Protein AF-A0A497B053-F1 (afdb_monomer_lite)

Radius of gyration: 14.69 Å; chains: 1; bounding box: 34×23×44 Å

Sequence (97 aa):
MLASIIMHFRPLEKARLGKTPERSLHALFLELVREADEEIAARLHKAASLKPFTVSPLRGKLTWQDERPLVSPEETYKVRFTTLSEEALAPFKYSLT

pLDDT: mean 89.59, std 9.04, range [52.56, 97.62]

Structure (mmCIF, N/CA/C/O backbone):
data_AF-A0A497B053-F1
#
_entry.id   AF-A0A497B053-F1
#
loop_
_atom_site.group_PDB
_atom_site.id
_atom_site.type_symbol
_atom_site.label_atom_id
_atom_site.label_alt_id
_atom_site.label_comp_id
_atom_site.label_asym_id
_atom_site.label_entity_id
_atom_site.label_seq_id
_atom_site.pdbx_PDB_ins_code
_atom_site.Cartn_x
_atom_site.Cartn_y
_atom_site.Cartn_z
_atom_site.occupancy
_atom_site.B_iso_or_equiv
_atom_site.auth_seq_id
_atom_site.auth_comp_id
_atom_site.auth_asym_id
_atom_site.auth_atom_id
_atom_site.pdbx_PDB_model_num
ATOM 1 N N . MET A 1 1 ? -5.279 4.099 18.858 1.00 80.94 1 MET A N 1
ATOM 2 C CA . MET A 1 1 ? -3.797 4.049 18.875 1.00 80.94 1 MET A CA 1
ATOM 3 C C . MET A 1 1 ? -3.278 4.597 17.552 1.00 80.94 1 MET A C 1
ATOM 5 O O . MET A 1 1 ? -3.875 4.267 16.539 1.00 80.94 1 MET A O 1
ATOM 9 N N . LEU A 1 2 ? -2.217 5.416 17.526 1.00 89.62 2 LEU A N 1
ATOM 10 C CA . LEU A 1 2 ? -1.552 5.770 16.262 1.00 89.62 2 LEU A CA 1
ATOM 11 C C . LEU A 1 2 ? -0.516 4.695 15.930 1.00 89.62 2 LEU A C 1
ATOM 13 O O . LEU A 1 2 ? 0.418 4.492 16.699 1.00 89.62 2 LEU A O 1
ATOM 17 N N . ALA A 1 3 ? -0.665 4.047 14.780 1.00 91.38 3 ALA A N 1
ATOM 18 C CA . ALA A 1 3 ? 0.280 3.052 14.290 1.00 91.38 3 ALA A CA 1
ATOM 19 C C . ALA A 1 3 ? 0.740 3.373 12.865 1.00 91.38 3 ALA A C 1
ATOM 21 O O . ALA A 1 3 ? -0.014 3.928 12.061 1.00 91.38 3 ALA A O 1
ATOM 22 N N . SER A 1 4 ? 1.985 3.004 12.550 1.00 93.44 4 SER A N 1
ATOM 23 C CA . SER A 1 4 ? 2.562 3.127 11.211 1.00 93.44 4 SER A CA 1
ATOM 24 C C . SER A 1 4 ? 3.233 1.824 10.801 1.00 93.44 4 SER A C 1
ATOM 26 O O . SER A 1 4 ? 4.191 1.386 11.432 1.00 93.44 4 SER A O 1
ATOM 28 N N . ILE A 1 5 ? 2.738 1.227 9.723 1.00 92.94 5 ILE A N 1
ATOM 29 C CA . ILE A 1 5 ? 3.218 -0.032 9.160 1.00 92.94 5 ILE A CA 1
ATOM 30 C C . ILE A 1 5 ? 3.924 0.279 7.848 1.00 92.94 5 ILE A C 1
ATOM 32 O O . ILE A 1 5 ? 3.352 0.935 6.977 1.00 92.94 5 ILE A O 1
ATOM 36 N N . ILE A 1 6 ? 5.158 -0.194 7.690 1.00 95.00 6 ILE A N 1
ATOM 37 C CA . ILE A 1 6 ? 5.894 -0.094 6.428 1.00 95.00 6 ILE A CA 1
ATOM 38 C C . ILE A 1 6 ? 5.954 -1.485 5.806 1.00 95.00 6 ILE A C 1
ATOM 40 O O . ILE A 1 6 ? 6.590 -2.381 6.352 1.00 95.00 6 ILE A O 1
ATOM 44 N N . MET A 1 7 ? 5.320 -1.648 4.649 1.00 93.50 7 MET A N 1
ATOM 45 C CA . MET A 1 7 ? 5.440 -2.859 3.842 1.00 93.50 7 MET A CA 1
ATOM 46 C C . MET A 1 7 ? 6.521 -2.680 2.786 1.00 93.50 7 MET A C 1
ATOM 48 O O . MET A 1 7 ? 6.607 -1.628 2.143 1.00 93.50 7 MET A O 1
ATOM 52 N N .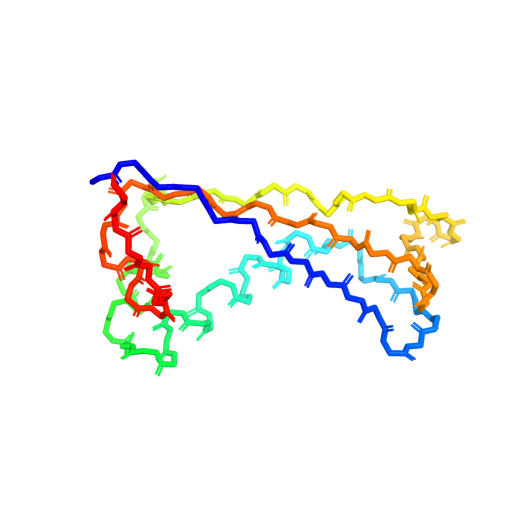 HIS A 1 8 ? 7.334 -3.716 2.605 1.00 95.69 8 HIS A N 1
ATOM 53 C CA . HIS A 1 8 ? 8.338 -3.793 1.553 1.00 95.69 8 HIS A CA 1
ATOM 54 C C . HIS A 1 8 ? 7.852 -4.743 0.460 1.00 95.69 8 HIS A C 1
ATOM 56 O O . HIS A 1 8 ? 7.477 -5.877 0.743 1.00 95.69 8 HIS A O 1
ATOM 62 N N . PHE A 1 9 ? 7.890 -4.283 -0.785 1.00 95.12 9 PHE A N 1
ATOM 63 C CA . PHE A 1 9 ? 7.495 -5.048 -1.959 1.00 95.12 9 PHE A CA 1
ATOM 64 C C . PHE A 1 9 ? 8.695 -5.224 -2.875 1.00 95.12 9 PHE A C 1
ATOM 66 O O . PHE A 1 9 ? 9.342 -4.245 -3.250 1.00 95.12 9 PHE A O 1
ATOM 73 N N . ARG A 1 10 ? 8.953 -6.465 -3.279 1.00 97.12 10 ARG A N 1
ATOM 74 C CA . ARG A 1 10 ? 9.852 -6.781 -4.385 1.00 97.12 10 ARG A CA 1
ATOM 75 C C . ARG A 1 10 ? 9.000 -7.354 -5.520 1.00 97.12 10 ARG A C 1
ATOM 77 O O . ARG A 1 10 ? 8.350 -8.376 -5.298 1.00 97.12 10 ARG A O 1
ATOM 84 N N . PRO A 1 11 ? 8.936 -6.704 -6.693 1.00 96.19 11 PRO A N 1
ATOM 85 C CA . PRO A 1 11 ? 8.232 -7.257 -7.841 1.00 96.19 11 PRO A CA 1
ATOM 86 C C . PRO A 1 11 ? 8.843 -8.601 -8.232 1.00 96.19 11 PRO A C 1
ATOM 88 O O . PRO A 1 11 ? 10.058 -8.771 -8.156 1.00 96.19 11 PRO A O 1
ATOM 91 N N . LEU A 1 12 ? 8.010 -9.541 -8.671 1.00 97.12 12 LEU A N 1
ATOM 92 C CA . LEU A 1 12 ? 8.495 -10.821 -9.198 1.00 97.12 12 LEU A CA 1
ATOM 93 C C . LEU A 1 12 ? 9.098 -10.661 -10.598 1.00 97.12 12 LEU A C 1
ATOM 95 O O . LEU A 1 12 ? 9.998 -11.399 -10.982 1.00 97.12 12 LEU A O 1
ATOM 99 N N . GLU A 1 13 ? 8.622 -9.666 -11.341 1.00 97.25 13 GLU A N 1
ATOM 100 C CA . GLU A 1 13 ? 9.069 -9.352 -12.688 1.00 97.25 13 GLU A CA 1
ATOM 101 C C . GLU A 1 13 ? 8.993 -7.847 -12.953 1.00 97.25 13 GLU A C 1
ATOM 103 O O . GLU A 1 13 ? 8.430 -7.067 -12.175 1.00 97.25 13 GLU A O 1
ATOM 108 N N . LYS A 1 14 ? 9.574 -7.426 -14.077 1.00 96.88 14 LYS A N 1
ATOM 109 C CA . LYS A 1 14 ? 9.490 -6.042 -14.531 1.00 96.88 14 LYS A CA 1
ATOM 110 C C . LYS A 1 14 ? 8.077 -5.772 -15.038 1.00 96.88 14 LYS A C 1
ATOM 112 O O . LYS A 1 14 ? 7.657 -6.367 -16.024 1.00 96.88 14 LYS A O 1
ATOM 117 N N . ALA A 1 15 ? 7.372 -4.838 -14.409 1.00 95.44 15 ALA A N 1
ATOM 118 C CA . ALA A 1 15 ? 5.961 -4.601 -14.697 1.00 95.44 15 ALA A CA 1
ATOM 119 C C . ALA A 1 15 ? 5.618 -3.111 -14.736 1.00 95.44 15 ALA A C 1
ATOM 121 O O . ALA A 1 15 ? 6.154 -2.301 -13.976 1.00 95.44 15 ALA A O 1
ATOM 122 N N . ARG A 1 16 ? 4.686 -2.748 -15.623 1.00 95.75 16 ARG A N 1
ATOM 123 C CA . ARG A 1 16 ? 4.045 -1.428 -15.614 1.00 95.75 16 ARG A CA 1
ATOM 124 C C . ARG A 1 16 ? 2.897 -1.455 -14.613 1.00 95.75 16 ARG A C 1
ATOM 126 O O . ARG A 1 16 ? 2.036 -2.329 -14.687 1.00 95.75 16 ARG A O 1
ATOM 133 N N . LEU A 1 17 ? 2.856 -0.485 -13.711 1.00 94.44 17 LEU A N 1
ATOM 134 C CA . LEU A 1 17 ? 1.741 -0.329 -12.786 1.00 94.44 17 LEU A CA 1
ATOM 135 C C . LEU A 1 17 ? 0.538 0.325 -13.480 1.00 94.44 17 LEU A C 1
ATOM 137 O O . LEU A 1 17 ? 0.646 0.950 -14.541 1.00 94.44 17 LEU A O 1
ATOM 141 N N . GLY A 1 18 ? -0.635 0.182 -12.860 1.00 91.56 18 GLY A N 1
ATOM 142 C CA . GLY A 1 18 ? -1.824 0.934 -13.252 1.00 91.56 18 GLY A CA 1
ATOM 143 C C . GLY A 1 18 ? -1.634 2.445 -13.075 1.00 91.56 18 GLY A C 1
ATOM 144 O O . GLY A 1 18 ? -0.695 2.897 -12.426 1.00 91.56 18 GLY A O 1
ATOM 145 N N . LYS A 1 19 ? -2.563 3.238 -13.625 1.00 87.69 19 LYS A N 1
ATOM 146 C CA . LYS A 1 19 ? -2.524 4.713 -13.543 1.00 87.69 19 LYS A CA 1
ATOM 147 C C . LYS A 1 19 ? -2.592 5.252 -12.109 1.00 87.69 19 LYS A C 1
ATOM 149 O O . LYS A 1 19 ? -2.117 6.347 -11.850 1.00 87.69 19 LYS A O 1
ATOM 154 N N . THR A 1 20 ? -3.202 4.493 -11.199 1.00 88.12 20 THR A N 1
ATOM 155 C CA . THR A 1 20 ? -3.393 4.873 -9.792 1.00 88.12 20 THR A CA 1
ATOM 156 C C . THR A 1 20 ? -2.953 3.729 -8.871 1.00 88.12 20 THR A C 1
ATOM 158 O O . THR A 1 20 ? -3.813 3.028 -8.323 1.00 88.12 20 THR A O 1
ATOM 161 N N . PRO A 1 21 ? -1.639 3.477 -8.726 1.00 90.56 21 PRO A N 1
ATOM 162 C CA . PRO A 1 21 ? -1.119 2.415 -7.861 1.00 90.56 21 PRO A CA 1
ATOM 163 C C . PRO A 1 21 ? -1.626 2.528 -6.420 1.00 90.56 21 PRO A C 1
ATOM 165 O O . PRO A 1 21 ? -1.892 1.525 -5.765 1.00 90.56 21 PRO A O 1
ATOM 168 N N . GLU A 1 22 ? -1.828 3.753 -5.941 1.00 89.75 22 GLU A N 1
ATOM 169 C CA . GLU A 1 22 ? -2.292 4.064 -4.591 1.00 89.75 22 GLU A CA 1
ATOM 170 C C . GLU A 1 22 ? -3.698 3.523 -4.337 1.00 89.75 22 GLU A C 1
ATOM 172 O O . GLU A 1 22 ? -3.989 3.069 -3.233 1.00 89.75 22 GLU A O 1
ATOM 177 N N . ARG A 1 23 ? -4.563 3.499 -5.360 1.00 91.62 23 ARG A N 1
ATOM 178 C CA . ARG A 1 23 ? -5.899 2.899 -5.249 1.00 91.62 23 ARG A CA 1
ATOM 179 C C . ARG A 1 23 ? -5.802 1.390 -5.031 1.00 91.62 23 ARG A C 1
ATOM 181 O O . ARG A 1 23 ? -6.538 0.853 -4.208 1.00 91.62 23 ARG A O 1
ATOM 188 N N . SER A 1 24 ? -4.886 0.721 -5.731 1.00 93.50 24 SER A N 1
ATOM 189 C CA . SER A 1 24 ? -4.627 -0.708 -5.532 1.00 93.50 24 SER A CA 1
ATOM 190 C C . SER A 1 24 ? -4.019 -0.980 -4.157 1.00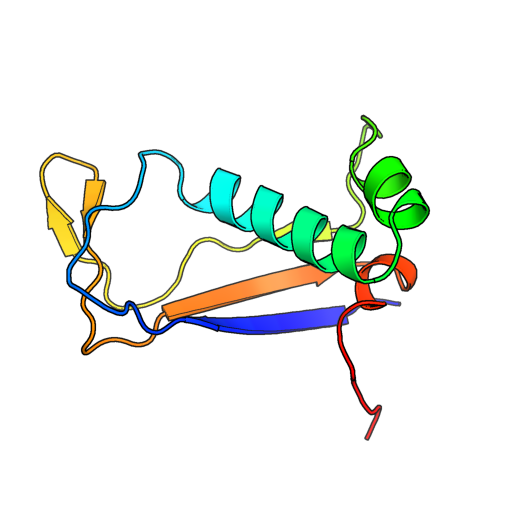 93.50 24 SER A C 1
ATOM 192 O O . SER A 1 24 ? -4.423 -1.929 -3.499 1.00 93.50 24 SER A O 1
ATOM 194 N N . LEU A 1 25 ? -3.112 -0.124 -3.681 1.00 95.12 25 LEU A N 1
ATOM 195 C CA . LEU A 1 25 ? -2.530 -0.234 -2.338 1.00 95.12 25 LEU A CA 1
ATOM 196 C C . LEU A 1 25 ? -3.563 0.008 -1.230 1.00 95.12 25 LEU A C 1
ATOM 198 O O . LEU A 1 25 ? -3.548 -0.671 -0.208 1.00 95.12 25 LEU A O 1
ATOM 202 N N . HIS A 1 26 ? -4.492 0.940 -1.437 1.00 93.69 26 HIS A N 1
ATOM 203 C CA . HIS A 1 26 ? -5.619 1.149 -0.534 1.00 93.69 26 HIS A CA 1
ATOM 204 C C . HIS A 1 26 ? -6.551 -0.068 -0.500 1.00 93.69 26 HIS A C 1
ATOM 206 O O . HIS A 1 26 ? -7.002 -0.461 0.573 1.00 93.69 26 HIS A O 1
ATOM 212 N N . ALA A 1 27 ? -6.844 -0.672 -1.655 1.00 92.69 27 ALA A N 1
ATOM 213 C CA . ALA A 1 27 ? -7.620 -1.908 -1.713 1.00 92.69 27 ALA A CA 1
ATOM 214 C C . ALA A 1 27 ? -6.888 -3.068 -1.021 1.00 92.69 27 ALA A C 1
ATOM 216 O O . ALA A 1 27 ? -7.501 -3.766 -0.224 1.00 92.69 27 ALA A O 1
ATOM 217 N N . LEU A 1 28 ? -5.576 -3.206 -1.243 1.00 93.31 28 LEU A N 1
ATOM 218 C CA . LEU A 1 28 ? -4.731 -4.199 -0.578 1.00 93.31 28 LEU A CA 1
ATOM 219 C C . LEU A 1 28 ? -4.802 -4.081 0.948 1.00 93.31 28 LEU A C 1
ATOM 221 O O . LEU A 1 28 ? -4.913 -5.091 1.625 1.00 93.31 28 LEU A O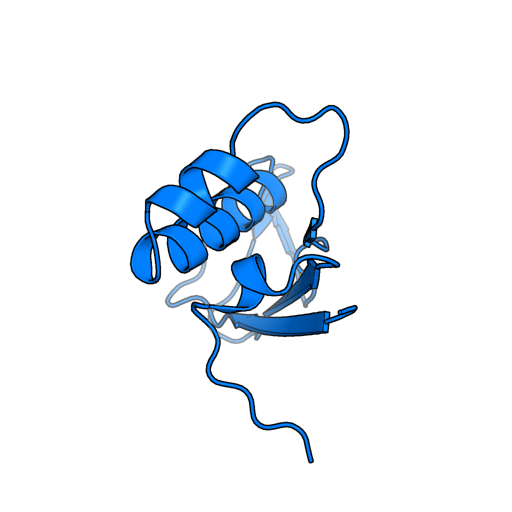 1
ATOM 225 N N . PHE A 1 29 ? -4.767 -2.868 1.503 1.00 92.94 29 PHE A N 1
ATOM 226 C CA . PHE A 1 29 ? -4.880 -2.694 2.953 1.00 92.94 29 PHE A CA 1
ATOM 227 C C . PHE A 1 29 ? -6.203 -3.222 3.505 1.00 92.94 29 PHE A C 1
ATOM 229 O O . PHE A 1 29 ? -6.210 -3.944 4.496 1.00 92.94 29 PHE A O 1
ATOM 236 N N . LEU A 1 30 ? -7.318 -2.876 2.855 1.00 92.69 30 LEU A N 1
ATOM 237 C CA . LEU A 1 30 ? -8.633 -3.370 3.259 1.00 92.69 30 LEU A CA 1
ATOM 238 C C . LEU A 1 30 ? -8.739 -4.885 3.103 1.00 92.69 30 LEU A C 1
ATOM 240 O O . LEU A 1 30 ? -9.363 -5.524 3.940 1.00 92.69 30 LEU A O 1
ATOM 244 N N . GLU A 1 31 ? -8.114 -5.444 2.069 1.00 94.50 31 GLU A N 1
ATOM 245 C CA . GLU A 1 31 ? -8.077 -6.885 1.841 1.00 94.50 31 GLU A CA 1
ATOM 246 C C . GLU A 1 31 ? -7.303 -7.614 2.943 1.00 94.50 31 GLU A C 1
ATOM 248 O O . GLU A 1 31 ? -7.807 -8.585 3.492 1.00 94.50 31 GLU A O 1
ATOM 253 N N . LEU A 1 32 ? -6.143 -7.093 3.355 1.00 92.69 32 LEU A N 1
ATOM 254 C CA . LEU A 1 32 ? -5.395 -7.643 4.488 1.00 92.69 32 LEU A CA 1
ATOM 255 C C . LEU A 1 32 ? -6.222 -7.601 5.774 1.00 92.69 32 LEU A C 1
ATOM 257 O O . LEU A 1 32 ? -6.247 -8.571 6.520 1.00 92.69 32 LEU A O 1
ATOM 261 N N . VAL A 1 33 ? -6.934 -6.499 6.032 1.00 91.88 33 VAL A N 1
ATOM 262 C CA . VAL A 1 33 ? -7.835 -6.427 7.192 1.00 91.88 33 VAL A CA 1
ATOM 263 C C . VAL A 1 33 ? -8.970 -7.442 7.067 1.00 91.88 33 VAL A C 1
ATOM 265 O O . VAL A 1 33 ? -9.279 -8.104 8.050 1.00 91.88 33 VAL A O 1
ATOM 268 N N . ARG A 1 34 ? -9.539 -7.617 5.869 1.00 92.94 34 ARG A N 1
ATOM 269 C CA . ARG A 1 34 ? -10.618 -8.577 5.594 1.00 92.94 34 ARG A CA 1
ATOM 270 C C . ARG A 1 34 ? -10.187 -10.019 5.841 1.00 92.94 34 ARG A C 1
ATOM 272 O O . ARG A 1 34 ? -10.989 -10.800 6.337 1.00 92.94 34 ARG A O 1
ATOM 279 N N . GLU A 1 35 ? -8.944 -10.368 5.510 1.00 91.88 35 GLU A N 1
ATOM 280 C CA . GLU A 1 35 ? -8.373 -11.692 5.792 1.00 91.88 35 GLU A CA 1
ATOM 281 C C . GLU A 1 35 ? -8.278 -11.989 7.296 1.00 91.88 35 GLU A C 1
ATOM 283 O O . GLU A 1 35 ? -8.349 -13.153 7.689 1.00 91.88 35 GLU A O 1
ATOM 288 N N . ALA A 1 36 ? -8.137 -10.960 8.136 1.00 89.62 36 ALA A N 1
ATOM 289 C CA . ALA A 1 36 ? -8.147 -11.111 9.589 1.00 89.62 36 ALA A CA 1
ATOM 290 C C . ALA A 1 36 ? -9.564 -11.060 10.182 1.00 89.62 36 ALA A C 1
ATOM 292 O O . ALA A 1 36 ? -9.873 -11.842 11.078 1.00 89.62 36 ALA A O 1
ATOM 293 N N . ASP A 1 37 ? -10.406 -10.142 9.699 1.00 90.00 37 ASP A N 1
ATOM 294 C CA . ASP A 1 37 ? -11.782 -9.939 10.154 1.00 90.00 37 ASP A CA 1
ATOM 295 C C . ASP A 1 37 ? -12.615 -9.216 9.076 1.00 90.00 37 ASP A C 1
ATOM 297 O O . ASP A 1 37 ? -12.388 -8.049 8.724 1.00 90.00 37 ASP A O 1
ATOM 301 N N . GLU A 1 38 ? -13.621 -9.917 8.554 1.00 90.75 38 GLU A N 1
ATOM 302 C CA . GLU A 1 38 ? -14.498 -9.416 7.497 1.00 90.75 38 GLU A CA 1
ATOM 303 C C . GLU A 1 38 ? -15.377 -8.237 7.954 1.00 90.75 38 GLU A C 1
ATOM 305 O O . GLU A 1 38 ? -15.626 -7.305 7.180 1.00 90.75 38 GLU A O 1
ATOM 310 N N . GLU A 1 39 ? -15.814 -8.224 9.216 1.00 89.44 39 GLU A N 1
ATOM 311 C CA . GLU A 1 39 ? -16.684 -7.179 9.751 1.00 89.44 39 GLU A CA 1
ATOM 312 C C . GLU A 1 39 ? -15.911 -5.869 9.942 1.00 89.44 39 GLU A C 1
ATOM 314 O O . GLU A 1 39 ? -16.389 -4.796 9.553 1.00 89.44 39 GLU A O 1
ATOM 319 N N . ILE A 1 40 ? -14.680 -5.948 10.463 1.00 88.50 40 ILE A N 1
ATOM 320 C CA . ILE A 1 40 ? -13.779 -4.792 10.572 1.00 88.50 40 ILE A CA 1
ATOM 321 C C . ILE A 1 40 ? -13.540 -4.187 9.184 1.00 88.50 40 ILE A C 1
ATOM 323 O O . ILE A 1 40 ? -13.673 -2.970 9.002 1.00 88.50 40 ILE A O 1
ATOM 327 N N . ALA A 1 41 ? -13.230 -5.014 8.183 1.00 88.62 41 ALA A N 1
ATOM 328 C CA . ALA A 1 41 ? -12.996 -4.538 6.824 1.00 88.62 41 ALA A CA 1
ATOM 329 C C . ALA A 1 41 ? -14.228 -3.840 6.234 1.00 88.62 41 ALA A C 1
ATOM 331 O O . ALA A 1 41 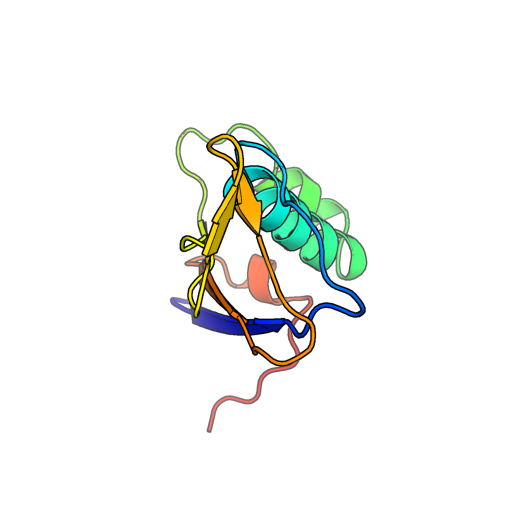? -14.096 -2.765 5.643 1.00 88.62 41 ALA A O 1
ATOM 332 N N . ALA A 1 42 ? -15.431 -4.381 6.449 1.00 87.88 42 ALA A N 1
ATOM 333 C CA . ALA A 1 42 ? -16.676 -3.755 6.013 1.00 87.88 42 ALA A CA 1
ATOM 334 C C . ALA A 1 42 ? -16.906 -2.389 6.686 1.00 87.88 42 ALA A C 1
ATOM 336 O O . ALA A 1 42 ? -17.257 -1.419 6.004 1.00 87.88 42 ALA A O 1
ATOM 337 N N . ARG A 1 43 ? -16.651 -2.267 7.998 1.00 86.69 43 ARG A N 1
ATOM 338 C CA . ARG A 1 43 ? -16.748 -0.987 8.727 1.00 86.69 43 ARG A CA 1
ATOM 339 C C . ARG A 1 43 ? -15.740 0.040 8.214 1.00 86.69 43 ARG A C 1
ATOM 341 O O . ARG A 1 43 ? -16.118 1.183 7.956 1.00 86.69 43 ARG A O 1
ATOM 348 N N . LEU A 1 44 ? -14.488 -0.366 7.997 1.00 85.56 44 LEU A N 1
ATOM 349 C CA . LEU A 1 44 ? -13.442 0.495 7.435 1.00 85.56 44 LEU A CA 1
ATOM 350 C C . LEU A 1 44 ? -13.711 0.868 5.974 1.00 85.56 44 LEU A C 1
ATOM 352 O O . LEU A 1 44 ? -13.338 1.960 5.541 1.00 85.56 44 LEU A O 1
ATOM 356 N N . HIS A 1 45 ? -14.359 -0.007 5.203 1.00 85.06 45 HIS A N 1
ATOM 357 C CA . HIS A 1 45 ? -14.726 0.238 3.811 1.00 85.06 45 HIS A CA 1
ATOM 358 C C . HIS A 1 45 ? -15.945 1.156 3.672 1.00 85.06 45 HIS A C 1
ATOM 360 O O . HIS A 1 45 ? -15.965 1.993 2.763 1.00 85.06 45 HIS A O 1
ATOM 366 N N . LYS A 1 46 ? -16.918 1.076 4.588 1.00 83.81 46 LYS A N 1
ATOM 367 C CA . LYS A 1 46 ? -18.125 1.914 4.578 1.00 83.81 46 LYS A CA 1
ATOM 368 C C . LYS A 1 46 ? -17.757 3.395 4.477 1.00 83.81 46 LYS A C 1
ATOM 370 O O . LYS A 1 46 ? -16.740 3.835 5.020 1.00 83.81 46 LYS A O 1
ATOM 375 N N . ALA A 1 47 ? -18.549 4.161 3.730 1.00 59.47 47 ALA A N 1
ATOM 376 C CA . ALA A 1 47 ? -18.321 5.579 3.455 1.00 59.47 47 ALA A CA 1
ATOM 377 C C . ALA A 1 47 ? -18.523 6.447 4.714 1.00 59.47 47 ALA A C 1
ATOM 379 O O . ALA A 1 47 ? -19.462 7.229 4.807 1.00 59.47 47 ALA A O 1
ATOM 380 N N . ALA A 1 48 ? -17.653 6.292 5.710 1.00 62.59 48 ALA A N 1
ATOM 381 C CA . ALA A 1 48 ? -17.411 7.330 6.691 1.00 62.59 48 ALA A CA 1
ATOM 382 C C . ALA A 1 48 ? -16.781 8.524 5.960 1.00 62.59 48 ALA A C 1
ATOM 384 O O . ALA A 1 48 ? -15.912 8.340 5.103 1.00 62.59 48 ALA A O 1
ATOM 385 N N . SER A 1 49 ? -17.211 9.739 6.302 1.00 69.38 49 SER A N 1
ATOM 386 C CA . SER A 1 49 ? -16.666 10.994 5.763 1.00 69.38 49 SER A CA 1
ATOM 387 C C . SER A 1 49 ? -15.155 11.133 5.985 1.00 69.38 49 SER A C 1
ATOM 389 O O . SER A 1 49 ? -14.493 11.866 5.254 1.00 69.38 49 SER A O 1
ATOM 391 N N . LEU A 1 50 ? -14.604 10.393 6.952 1.00 79.62 50 LEU A N 1
ATOM 392 C CA . LEU A 1 50 ? -13.180 10.299 7.230 1.00 79.62 50 LEU A CA 1
ATOM 393 C C . LEU A 1 50 ? -12.780 8.835 7.454 1.00 79.62 50 LEU A C 1
ATOM 395 O O . LEU A 1 50 ? -13.340 8.151 8.311 1.00 79.62 50 LEU A O 1
ATOM 399 N N . LYS A 1 51 ? -11.793 8.353 6.695 1.00 85.25 51 LYS A N 1
ATOM 400 C CA . LYS A 1 51 ? -11.184 7.037 6.924 1.00 85.25 51 LYS A CA 1
ATOM 401 C C . LYS A 1 51 ? -10.180 7.139 8.073 1.00 85.25 51 LYS A C 1
ATOM 403 O O . LYS A 1 51 ? -9.370 8.064 8.068 1.00 85.25 51 LYS A O 1
ATOM 408 N N . PRO A 1 52 ? -10.155 6.187 9.022 1.00 89.31 52 PRO A N 1
ATOM 409 C CA . PRO A 1 52 ? -9.216 6.223 10.141 1.00 89.31 52 PRO A CA 1
ATOM 410 C C . PRO A 1 52 ? -7.808 5.750 9.744 1.00 89.31 52 PRO A C 1
ATOM 412 O O . PRO A 1 52 ? -7.007 5.439 10.622 1.00 89.31 52 PRO A O 1
ATOM 415 N N . PHE A 1 53 ? -7.501 5.672 8.445 1.00 91.31 53 PHE A N 1
ATOM 416 C CA . PHE A 1 53 ? -6.197 5.281 7.932 1.00 91.31 53 PHE A CA 1
ATOM 417 C C . PHE A 1 53 ? -5.817 6.055 6.665 1.00 91.31 53 PHE A C 1
ATOM 419 O O . PHE A 1 53 ? -6.672 6.576 5.948 1.00 91.31 53 PHE A O 1
ATOM 426 N N . THR A 1 54 ? -4.517 6.112 6.382 1.00 93.00 54 THR A N 1
ATOM 427 C CA . THR A 1 54 ? -3.938 6.686 5.167 1.00 93.00 54 THR A CA 1
ATOM 428 C C . THR A 1 54 ? -2.925 5.731 4.548 1.00 93.00 54 THR A C 1
ATOM 430 O O . THR A 1 54 ? -2.343 4.881 5.228 1.00 93.00 54 THR A O 1
ATOM 433 N N . VAL A 1 55 ? -2.712 5.885 3.242 1.00 94.75 55 VAL A N 1
ATOM 434 C CA . VAL A 1 55 ? -1.742 5.113 2.460 1.00 94.75 55 VAL A CA 1
ATOM 435 C C . VAL A 1 55 ? -0.787 6.091 1.795 1.00 94.75 55 VAL A C 1
ATOM 437 O O . VAL A 1 55 ? -1.224 7.032 1.134 1.00 94.75 55 VAL A O 1
ATOM 440 N N . SER A 1 56 ? 0.519 5.900 1.973 1.00 95.44 56 SER A N 1
ATOM 441 C CA . SER A 1 56 ? 1.504 6.698 1.245 1.00 95.44 56 SER A CA 1
ATOM 442 C C . SER A 1 56 ? 1.585 6.268 -0.223 1.00 95.44 56 SER A C 1
ATOM 444 O O . SER A 1 56 ? 1.333 5.102 -0.529 1.00 95.44 56 SER A O 1
ATOM 446 N N . PRO A 1 57 ? 2.075 7.136 -1.124 1.00 94.38 57 PRO A N 1
ATOM 447 C CA . PRO A 1 57 ? 2.514 6.700 -2.446 1.00 94.38 57 PRO A CA 1
ATOM 448 C C . PRO A 1 57 ? 3.545 5.571 -2.357 1.00 94.38 57 PRO A C 1
ATOM 450 O O . PRO A 1 57 ? 4.273 5.466 -1.359 1.00 94.38 57 PRO A O 1
ATOM 453 N N . LEU A 1 58 ? 3.647 4.770 -3.418 1.00 95.25 58 LEU A N 1
ATOM 454 C CA . LEU A 1 58 ? 4.716 3.786 -3.562 1.00 95.25 58 LEU A CA 1
ATOM 455 C C . LEU A 1 58 ? 6.066 4.513 -3.642 1.00 95.25 58 LEU A C 1
ATOM 457 O O . LEU A 1 58 ? 6.271 5.383 -4.489 1.00 95.25 58 LEU A O 1
ATOM 461 N N . ARG A 1 59 ? 6.993 4.183 -2.744 1.00 95.56 59 ARG A N 1
ATOM 462 C CA . ARG A 1 59 ? 8.331 4.787 -2.686 1.00 95.56 59 ARG A CA 1
ATOM 463 C C . ARG A 1 59 ? 9.388 3.797 -3.143 1.00 95.56 59 ARG A C 1
ATOM 465 O O . ARG A 1 59 ? 9.329 2.625 -2.796 1.00 95.56 59 ARG A O 1
ATOM 472 N N . GLY A 1 60 ? 10.376 4.284 -3.878 1.00 94.62 60 GLY A N 1
ATOM 473 C CA . GLY A 1 60 ? 11.481 3.489 -4.406 1.00 94.62 60 GLY A CA 1
ATOM 474 C C . GLY A 1 60 ? 11.959 4.066 -5.731 1.00 94.62 60 GLY A C 1
ATOM 475 O O . GLY A 1 60 ? 11.518 5.142 -6.143 1.00 94.62 60 GLY A O 1
ATOM 476 N N . LYS A 1 61 ? 12.848 3.343 -6.411 1.00 95.00 61 LYS A N 1
ATOM 477 C CA . LYS A 1 61 ? 13.352 3.735 -7.726 1.00 95.00 61 LYS A CA 1
ATOM 478 C C . LYS A 1 61 ? 12.324 3.393 -8.805 1.00 95.00 61 LYS A C 1
ATOM 480 O O . LYS A 1 61 ? 12.373 2.343 -9.447 1.00 95.00 61 LYS A O 1
ATOM 485 N N . LEU A 1 62 ? 11.332 4.267 -8.941 1.00 93.00 62 LEU A N 1
ATOM 486 C CA . LEU A 1 62 ? 10.316 4.184 -9.984 1.00 93.00 62 LEU A CA 1
ATOM 487 C C . LEU A 1 62 ? 10.852 4.824 -11.260 1.00 93.00 62 LEU A C 1
ATOM 489 O O . LEU A 1 62 ? 11.284 5.975 -11.260 1.00 93.00 62 LEU A O 1
ATOM 493 N N . THR A 1 63 ? 10.807 4.062 -12.345 1.00 93.88 63 THR A N 1
ATOM 494 C CA . THR A 1 63 ? 11.007 4.600 -13.694 1.00 93.88 63 THR A CA 1
ATOM 495 C C . THR A 1 63 ? 9.645 4.845 -14.332 1.00 93.88 63 THR A C 1
ATOM 497 O O . THR A 1 63 ? 8.632 4.378 -13.813 1.00 93.88 63 THR A O 1
ATOM 500 N N . TRP A 1 64 ? 9.599 5.595 -15.428 1.00 91.94 64 TRP A N 1
ATOM 501 C CA . TRP A 1 64 ? 8.346 5.938 -16.096 1.00 91.94 64 TRP A CA 1
ATOM 502 C C . TRP A 1 64 ? 8.401 5.539 -17.563 1.00 91.94 64 TRP A C 1
ATOM 504 O O . TRP A 1 64 ? 9.415 5.739 -18.230 1.00 91.94 64 TRP A O 1
ATOM 514 N N . GLN A 1 65 ? 7.306 4.970 -18.054 1.00 90.31 65 GLN A N 1
ATOM 515 C CA . GLN A 1 65 ? 7.122 4.622 -19.456 1.00 90.31 65 GLN A CA 1
ATOM 516 C C . GLN A 1 65 ? 5.658 4.856 -19.827 1.00 90.31 65 GLN A C 1
ATOM 518 O O . GLN A 1 65 ? 4.772 4.330 -19.156 1.00 90.31 65 GLN A O 1
ATOM 523 N N . ASP A 1 66 ? 5.403 5.639 -20.877 1.00 89.44 66 ASP A N 1
ATOM 524 C CA . ASP A 1 66 ? 4.048 5.985 -21.335 1.00 89.44 66 ASP A CA 1
ATOM 525 C C . ASP A 1 66 ? 3.160 6.531 -20.194 1.00 89.44 66 ASP A C 1
ATOM 527 O O . ASP A 1 66 ? 2.037 6.070 -19.985 1.00 89.44 66 ASP A O 1
ATOM 531 N N . GLU A 1 67 ? 3.711 7.454 -19.392 1.00 89.56 67 GLU A N 1
ATOM 532 C CA . GLU A 1 67 ? 3.069 8.058 -18.205 1.00 89.56 67 GLU A CA 1
ATOM 533 C C . GLU A 1 67 ? 2.676 7.064 -17.098 1.00 89.56 67 GLU A C 1
ATOM 535 O O . GLU A 1 67 ? 1.928 7.401 -16.179 1.00 89.56 67 GLU A O 1
ATOM 540 N N . ARG A 1 68 ? 3.184 5.829 -17.150 1.00 92.00 68 ARG A N 1
ATOM 541 C CA . ARG A 1 68 ? 2.942 4.812 -16.124 1.00 92.00 68 ARG A CA 1
ATOM 542 C C . ARG A 1 68 ? 4.215 4.483 -15.354 1.00 92.00 68 ARG A C 1
ATOM 544 O O . ARG A 1 68 ? 5.287 4.404 -15.964 1.00 92.00 68 ARG A O 1
ATOM 551 N N . PRO A 1 69 ? 4.114 4.233 -14.037 1.00 93.88 69 PRO A N 1
ATOM 552 C CA . PRO A 1 69 ? 5.252 3.779 -13.260 1.00 93.88 69 PRO A CA 1
ATOM 553 C C . PRO A 1 69 ? 5.672 2.383 -13.718 1.00 93.88 69 PRO A C 1
ATOM 555 O O . PRO A 1 69 ? 4.835 1.506 -13.934 1.00 93.88 69 PRO A O 1
ATOM 558 N N . LEU A 1 70 ? 6.974 2.167 -13.818 1.00 96.12 70 LEU A N 1
ATOM 559 C CA . LEU A 1 70 ? 7.594 0.900 -14.161 1.00 96.12 70 LEU A CA 1
ATOM 560 C C . LEU A 1 70 ? 8.450 0.441 -12.980 1.00 96.12 70 LEU A C 1
ATOM 562 O O . LEU A 1 70 ? 9.349 1.162 -12.525 1.00 96.12 70 LEU A O 1
ATOM 566 N N . VAL A 1 71 ? 8.143 -0.760 -12.492 1.00 96.81 71 VAL A N 1
ATOM 567 C CA . VAL A 1 71 ? 8.844 -1.412 -11.384 1.00 96.81 71 VAL A CA 1
ATOM 568 C C . VAL A 1 71 ? 9.790 -2.494 -11.895 1.00 96.81 71 VAL A C 1
ATOM 570 O O . VAL A 1 71 ? 9.576 -3.064 -12.965 1.00 96.81 71 VAL A O 1
ATOM 573 N N . SER A 1 72 ? 10.847 -2.762 -11.133 1.00 97.31 72 SER A N 1
ATOM 574 C CA . SER A 1 72 ? 11.892 -3.735 -11.454 1.00 97.31 72 SER A CA 1
ATOM 575 C C . SER A 1 72 ? 12.021 -4.771 -10.335 1.00 97.31 72 SER A C 1
ATOM 577 O O . SER A 1 72 ? 11.949 -4.378 -9.169 1.00 97.31 72 SER A O 1
ATOM 579 N N . PRO A 1 73 ? 12.275 -6.055 -10.649 1.00 97.50 73 PRO A N 1
ATOM 580 C CA . PRO A 1 73 ? 12.522 -7.076 -9.636 1.00 97.50 73 PRO A CA 1
ATOM 581 C C . PRO A 1 73 ? 13.814 -6.836 -8.847 1.00 97.50 73 PRO A C 1
ATOM 583 O O . PRO A 1 73 ? 13.981 -7.419 -7.782 1.00 97.50 73 PRO A O 1
ATOM 586 N N . GLU A 1 74 ? 14.701 -5.951 -9.310 1.00 96.94 74 GLU A N 1
ATOM 587 C CA . GLU A 1 74 ? 15.970 -5.653 -8.620 1.00 96.94 74 GLU A CA 1
ATOM 588 C C . GLU A 1 74 ? 15.873 -4.520 -7.607 1.00 96.94 74 GLU A C 1
ATOM 590 O O . GLU A 1 74 ? 16.843 -4.188 -6.931 1.00 96.94 74 GLU A O 1
ATOM 595 N N . GLU A 1 75 ? 14.689 -3.933 -7.481 1.00 97.06 75 GLU A N 1
ATOM 596 C CA . GLU A 1 75 ? 14.424 -2.824 -6.585 1.00 97.06 75 GLU A CA 1
ATOM 597 C C . GLU A 1 75 ? 13.409 -3.260 -5.522 1.00 97.06 75 GLU A C 1
ATOM 599 O O . GLU A 1 75 ? 12.479 -4.028 -5.778 1.00 97.06 75 GLU A O 1
ATOM 604 N N . THR A 1 76 ? 13.579 -2.747 -4.304 1.00 97.62 76 THR A N 1
ATOM 605 C CA . THR A 1 76 ? 12.588 -2.897 -3.233 1.00 97.62 76 THR A CA 1
ATOM 606 C C . THR A 1 76 ? 11.828 -1.594 -3.066 1.00 97.62 76 THR A C 1
ATOM 608 O O . THR A 1 76 ? 12.416 -0.529 -2.866 1.00 97.62 76 THR A O 1
ATOM 611 N N . TYR A 1 77 ? 10.507 -1.690 -3.105 1.00 97.19 77 TYR A N 1
ATOM 612 C CA . TYR A 1 77 ? 9.596 -0.569 -2.951 1.00 97.19 77 TYR A CA 1
ATOM 613 C C . TYR A 1 77 ? 8.955 -0.588 -1.570 1.00 97.19 77 TYR A C 1
ATOM 615 O O . TYR A 1 77 ? 8.834 -1.636 -0.939 1.00 97.19 77 TYR A O 1
ATOM 623 N N . LYS A 1 78 ? 8.545 0.580 -1.083 1.00 97.38 78 LYS A N 1
ATOM 624 C CA . LYS A 1 78 ? 7.987 0.759 0.256 1.00 97.38 78 LYS A CA 1
ATOM 625 C C . LYS A 1 78 ? 6.650 1.473 0.189 1.00 97.38 78 LYS A C 1
ATOM 627 O O . LYS A 1 78 ? 6.510 2.460 -0.533 1.00 97.38 78 LYS A O 1
ATOM 632 N N . VAL A 1 79 ? 5.703 1.012 0.992 1.00 96.88 79 VAL A N 1
ATOM 633 C CA . VAL A 1 79 ? 4.417 1.680 1.223 1.00 96.88 79 VAL A CA 1
ATOM 634 C C . VAL A 1 79 ? 4.201 1.776 2.717 1.00 96.88 79 VAL A C 1
ATOM 636 O O . VAL A 1 79 ? 4.467 0.824 3.448 1.00 96.88 79 VAL A O 1
ATOM 639 N N . ARG A 1 80 ? 3.729 2.934 3.168 1.00 96.06 80 ARG A N 1
ATOM 640 C CA . ARG A 1 80 ? 3.336 3.154 4.551 1.00 96.06 80 ARG A CA 1
ATOM 641 C C . ARG A 1 80 ? 1.820 3.158 4.658 1.00 96.06 80 ARG A C 1
ATOM 643 O O . ARG A 1 80 ? 1.164 3.938 3.970 1.00 96.06 80 ARG A O 1
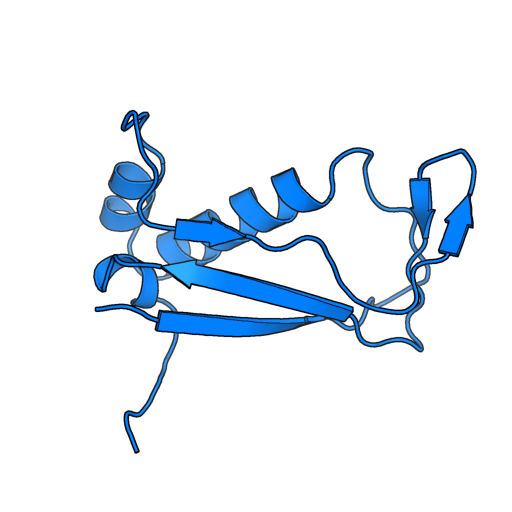ATOM 650 N N . PHE A 1 81 ? 1.308 2.363 5.583 1.00 94.44 81 PHE A N 1
ATOM 651 C CA . PHE A 1 81 ? -0.054 2.456 6.085 1.00 94.44 81 PHE A CA 1
ATOM 652 C C . PHE A 1 81 ? -0.007 3.103 7.463 1.00 94.44 81 PHE A C 1
ATOM 654 O O . PHE A 1 81 ? 0.757 2.675 8.326 1.00 94.44 81 PHE A O 1
ATOM 661 N N . THR A 1 82 ? -0.786 4.157 7.664 1.00 94.00 82 THR A N 1
ATOM 662 C CA . THR A 1 82 ? -0.909 4.818 8.968 1.00 94.00 82 THR A CA 1
ATOM 663 C C . THR A 1 82 ? -2.355 4.713 9.403 1.00 94.00 82 THR A C 1
ATOM 665 O O . THR A 1 82 ? -3.229 5.033 8.609 1.00 94.00 82 THR A O 1
ATOM 668 N N . THR A 1 83 ? -2.622 4.289 10.634 1.00 91.81 83 THR A N 1
ATOM 669 C CA . THR A 1 83 ? -3.989 4.136 11.153 1.00 91.81 83 THR A CA 1
ATOM 670 C C . THR A 1 83 ? -4.109 4.694 12.566 1.00 91.81 83 THR A C 1
ATOM 672 O O . THR A 1 83 ? -3.168 4.618 13.356 1.00 91.81 83 THR A O 1
ATOM 675 N N . LEU A 1 84 ? -5.272 5.273 12.866 1.00 90.44 84 LEU A N 1
ATOM 676 C CA . LEU A 1 84 ? -5.720 5.618 14.219 1.00 90.44 84 LEU A CA 1
ATOM 677 C C . LEU A 1 84 ? -6.621 4.527 14.828 1.00 90.44 84 LEU A C 1
ATOM 679 O O . LEU A 1 84 ? -6.903 4.556 16.029 1.00 90.44 84 LEU A O 1
ATOM 683 N N . SER A 1 85 ? -7.070 3.579 14.001 1.00 87.94 85 SER A N 1
ATOM 684 C CA . SER A 1 85 ? -7.877 2.428 14.396 1.00 87.94 85 SER A CA 1
ATOM 685 C C . SER A 1 85 ? -6.980 1.251 14.763 1.00 87.94 85 SER A C 1
ATOM 687 O O . SER A 1 85 ? -6.175 0.804 13.945 1.00 87.94 85 SER A O 1
ATOM 689 N N . GLU A 1 86 ? -7.148 0.753 15.985 1.00 87.12 86 GLU A N 1
ATOM 690 C CA . GLU A 1 86 ? -6.515 -0.479 16.465 1.00 87.12 86 GLU A CA 1
ATOM 691 C C . GLU A 1 86 ? -7.096 -1.717 15.774 1.00 87.12 86 GLU A C 1
ATOM 693 O O . GLU A 1 86 ? -6.358 -2.634 15.440 1.00 87.12 86 GLU A O 1
ATOM 698 N N . GLU A 1 87 ? -8.386 -1.692 15.431 1.00 85.69 87 GLU A N 1
ATOM 699 C CA . GLU A 1 87 ? -9.045 -2.757 14.664 1.00 85.69 87 GLU A CA 1
ATOM 700 C C . GLU A 1 87 ? -8.365 -2.980 13.305 1.00 85.69 87 GLU A C 1
ATOM 702 O O . GLU A 1 87 ? -8.176 -4.110 12.865 1.00 85.69 87 GLU A O 1
ATOM 707 N N . ALA A 1 88 ? -7.910 -1.901 12.659 1.00 85.81 88 ALA A N 1
ATOM 708 C CA . ALA A 1 88 ? -7.198 -1.976 11.384 1.00 85.81 88 ALA A CA 1
ATOM 709 C C . ALA A 1 88 ? -5.801 -2.617 11.497 1.00 85.81 88 ALA A C 1
ATOM 711 O O . ALA A 1 88 ? -5.135 -2.819 10.481 1.00 85.81 88 ALA A O 1
ATOM 712 N N . LEU A 1 89 ? -5.338 -2.906 12.716 1.00 86.94 89 LEU A N 1
ATOM 713 C CA . LEU A 1 89 ? -4.076 -3.587 12.960 1.00 86.94 89 LEU A CA 1
ATOM 714 C C . LEU A 1 89 ? -4.217 -5.094 13.138 1.00 86.94 89 LEU A C 1
ATOM 716 O O . LEU A 1 89 ? -3.195 -5.771 13.133 1.00 86.94 89 LEU A O 1
ATOM 720 N N . ALA A 1 90 ? -5.444 -5.615 13.227 1.00 84.00 90 ALA A N 1
ATOM 721 C CA . ALA A 1 90 ? -5.731 -7.039 13.380 1.00 84.00 90 ALA A CA 1
ATOM 722 C C . ALA A 1 90 ? -4.902 -7.982 12.474 1.00 84.00 90 ALA A C 1
ATOM 724 O O . ALA A 1 90 ? -4.409 -8.988 12.988 1.00 84.00 90 ALA A O 1
ATOM 725 N N . PRO A 1 91 ? -4.667 -7.694 11.173 1.00 84.31 91 PRO A N 1
ATOM 726 C CA . PRO A 1 91 ? -3.861 -8.588 10.331 1.00 84.31 91 PRO A CA 1
ATOM 727 C C . PRO A 1 91 ? -2.359 -8.554 10.623 1.00 84.31 91 PRO A C 1
ATOM 729 O O . PRO A 1 91 ? -1.616 -9.435 10.188 1.00 84.31 91 PRO A O 1
ATOM 732 N N . PHE A 1 92 ? -1.876 -7.541 11.337 1.00 84.38 92 PHE A N 1
ATOM 733 C CA . PHE A 1 92 ? -0.460 -7.375 11.604 1.00 84.38 92 PHE A CA 1
ATOM 734 C C . PHE A 1 92 ? -0.137 -7.947 12.977 1.00 84.38 92 PHE A C 1
ATOM 736 O O . PHE A 1 92 ? -0.601 -7.467 14.005 1.00 84.38 92 PHE A O 1
ATOM 743 N N . LYS A 1 93 ? 0.727 -8.960 13.008 1.00 77.12 93 LYS A N 1
ATOM 744 C CA . LYS A 1 93 ? 1.364 -9.380 14.255 1.00 77.12 93 LYS A CA 1
ATOM 745 C C . LYS A 1 93 ? 2.451 -8.363 14.585 1.00 77.12 93 LYS A C 1
ATOM 747 O O . LYS A 1 93 ? 3.457 -8.292 13.882 1.00 77.12 93 LYS A O 1
ATOM 752 N N . TYR A 1 94 ? 2.247 -7.574 15.631 1.00 70.81 94 TYR A N 1
ATOM 753 C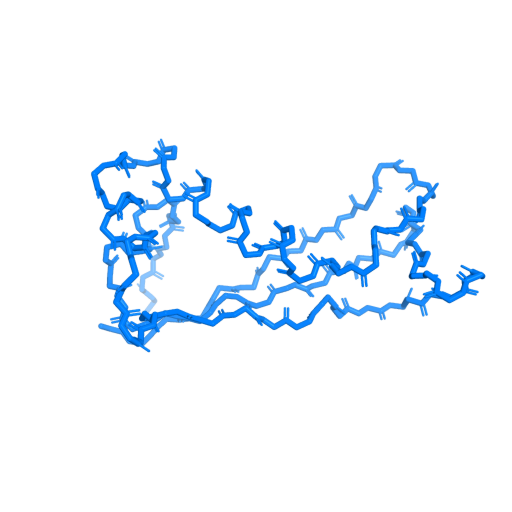 CA . TYR A 1 94 ? 3.242 -6.643 16.155 1.00 70.81 94 TYR A CA 1
ATOM 754 C C . TYR A 1 94 ? 3.469 -6.908 17.643 1.00 70.81 94 TYR A C 1
ATOM 756 O O . TYR A 1 94 ? 2.562 -7.327 18.356 1.00 70.81 94 TYR A O 1
ATOM 764 N N . SER A 1 95 ? 4.694 -6.668 18.106 1.00 59.19 95 SER A N 1
ATOM 765 C CA . SER A 1 95 ? 5.017 -6.592 19.530 1.00 59.19 95 SER A CA 1
ATOM 766 C C . SER A 1 95 ? 5.325 -5.139 19.846 1.00 59.19 95 SER A C 1
ATOM 768 O O . SER A 1 95 ? 6.040 -4.487 19.084 1.00 59.19 95 SER A O 1
ATOM 770 N N . LEU A 1 96 ? 4.790 -4.634 20.952 1.00 57.28 96 LEU A N 1
ATOM 771 C CA . LEU A 1 96 ? 5.286 -3.395 21.536 1.00 57.28 96 LEU A CA 1
ATOM 772 C C . LEU A 1 96 ? 6.584 -3.752 22.270 1.00 57.28 96 LEU A C 1
ATOM 774 O O . LEU A 1 96 ? 6.594 -4.701 23.055 1.00 57.28 96 LEU A O 1
ATOM 778 N N . THR A 1 97 ? 7.673 -3.074 21.916 1.00 52.56 97 THR A N 1
ATOM 779 C CA . THR A 1 97 ? 8.973 -3.198 22.590 1.00 52.56 97 THR A CA 1
ATOM 780 C C . THR A 1 97 ? 9.021 -2.281 23.799 1.00 52.56 97 THR A C 1
ATOM 782 O O . THR A 1 97 ? 8.484 -1.154 23.687 1.00 52.56 97 THR A O 1
#

Secondary structure (DSSP, 8-state):
--EEEEEEE--SS-EEPPS-HHHHHHHHHHHHHHHH-HHHHHHHHS--SS-SEEEPPPBS--EEETTEEEE-TTS-EEEEEEES-SGGGTTS-----

Foldseek 3Di:
DKDKDKDKDQDPAKDWDDLCVQVVVVVVLLVLLCVQPVVLSVVQPPPDVDRQKDKDPKDWPWDDDPNTTIHGNVIMIMMMMIGPDPSSCRSPDDDDD